Protein AF-A0A4Y8IFX2-F1 (afdb_monomer)

Secondary structure (DSSP, 8-state):
--HHHHHT--SEEEEEEGGGS--TT----EEEEEGGGHHHHHHHHHHHHHHHH-----HHHHHHHHTT-EEEE-

Radius of gyration: 12.83 Å; Cα contacts (8 Å, |Δi|>4): 95; chains: 1; bounding box: 28×33×29 Å

Nearest PDB structures (foldseek):
  7zcc-assembly2_D  TM=3.361E-01  e=9.891E+00  Bacillus subtilis subsp. subtilis str. 168
  8jx6-assembly2_B  TM=2.923E-01  e=8.057E+00  metagenome
  8jx6-assembly1_A  TM=2.472E-01  e=9.237E+00  metagenome

Mean predicted aligned error: 2.9 Å

Foldseek 3Di:
DDPCVVVVDFFKKKKQAPCVDPDPVNDGDIDMDHPVCLVVSLVVVLVCCCPVVVDDPDPVSSVVSSVRIDMDGD

Sequence (74 aa):
MSIEETLNVKGEWLVSNCGDLPSEMGCKLILMSPVDQREDLVTASVQHAIDVHGHENTPELKTQLDGMLKPMTI

pLDDT: mean 94.32, std 6.28, range [70.94, 98.69]

Solvent-accessible surface area (backbone atoms only — not comparable to full-atom values): 4391 Å² total; per-residue (Å²): 130,54,70,36,72,73,70,73,48,73,47,60,26,35,33,44,54,46,57,81,46,98,50,98,82,67,47,68,56,72,49,72,33,49,58,94,41,47,68,58,47,36,51,53,51,47,51,47,40,31,78,76,70,66,45,75,97,42,75,64,54,46,53,53,55,54,71,60,50,38,82,45,81,73

Structure (mmCIF, N/CA/C/O backbone):
data_AF-A0A4Y8IFX2-F1
#
_entry.id   AF-A0A4Y8IFX2-F1
#
loop_
_atom_site.group_PDB
_atom_site.id
_atom_site.type_symbol
_atom_site.label_atom_id
_atom_site.label_alt_id
_atom_site.label_comp_id
_atom_site.label_asym_id
_atom_site.label_entity_id
_atom_site.label_seq_id
_atom_site.pdbx_PDB_ins_code
_atom_site.Cartn_x
_atom_site.Cartn_y
_atom_site.Cartn_z
_atom_site.occupancy
_atom_site.B_iso_or_equiv
_atom_site.auth_seq_id
_atom_site.auth_comp_id
_atom_site.auth_asym_id
_atom_site.auth_atom_id
_atom_site.pdbx_PDB_model_num
ATOM 1 N N . MET A 1 1 ? 13.283 -19.535 1.563 1.00 72.19 1 MET A N 1
ATOM 2 C CA . MET A 1 1 ? 13.123 -18.855 0.268 1.00 72.19 1 MET A CA 1
ATOM 3 C C . MET A 1 1 ? 12.977 -17.379 0.555 1.00 72.19 1 MET A C 1
ATOM 5 O O . MET A 1 1 ? 12.274 -17.041 1.507 1.00 72.19 1 MET A O 1
ATOM 9 N N . SER A 1 2 ? 13.692 -16.531 -0.175 1.00 88.06 2 SER A N 1
ATOM 10 C CA . SER A 1 2 ? 13.521 -15.079 -0.094 1.00 88.06 2 SER A CA 1
ATOM 11 C C . SER A 1 2 ? 12.193 -14.659 -0.743 1.00 88.06 2 SER A C 1
ATOM 13 O O . SER A 1 2 ? 11.539 -15.451 -1.431 1.00 88.06 2 SER A O 1
ATOM 15 N N . ILE A 1 3 ? 11.770 -13.413 -0.514 1.00 87.75 3 ILE A N 1
ATOM 16 C CA . ILE A 1 3 ? 10.606 -12.835 -1.207 1.00 87.75 3 ILE A CA 1
ATOM 17 C C . ILE A 1 3 ? 10.856 -12.801 -2.723 1.00 87.75 3 ILE A C 1
ATOM 19 O O . ILE A 1 3 ? 9.967 -13.176 -3.484 1.00 87.75 3 ILE A O 1
ATOM 23 N N . GLU A 1 4 ? 12.080 -12.453 -3.135 1.00 93.06 4 GLU A N 1
ATOM 24 C CA . GLU A 1 4 ? 12.555 -12.490 -4.526 1.00 93.06 4 GLU A CA 1
ATOM 25 C C . GLU A 1 4 ? 12.280 -13.855 -5.178 1.00 93.06 4 GLU A C 1
ATOM 27 O O . GLU A 1 4 ? 11.623 -13.934 -6.213 1.00 93.06 4 GLU A O 1
ATOM 32 N N . GLU A 1 5 ? 12.712 -14.944 -4.532 1.00 93.69 5 GLU A N 1
ATOM 33 C CA . GLU A 1 5 ? 12.535 -16.314 -5.031 1.00 93.69 5 GLU A CA 1
ATOM 34 C C . GLU A 1 5 ? 11.068 -16.758 -5.025 1.00 93.69 5 GLU A C 1
ATOM 36 O O . GLU A 1 5 ? 10.625 -17.464 -5.927 1.00 93.69 5 GLU A O 1
ATOM 41 N N . THR A 1 6 ? 10.311 -16.362 -3.999 1.00 94.69 6 THR A N 1
ATOM 42 C CA . THR A 1 6 ? 8.926 -16.817 -3.801 1.00 94.69 6 THR A CA 1
ATOM 43 C C . THR A 1 6 ? 7.970 -16.173 -4.799 1.00 94.69 6 THR A C 1
ATOM 45 O O . THR A 1 6 ? 7.064 -16.835 -5.300 1.00 94.69 6 THR A O 1
ATOM 48 N N . LEU A 1 7 ? 8.155 -14.880 -5.071 1.00 92.19 7 LEU A N 1
ATOM 49 C CA . LEU A 1 7 ? 7.273 -14.103 -5.942 1.00 92.19 7 LEU A CA 1
ATOM 50 C C . LEU A 1 7 ? 7.846 -13.920 -7.354 1.00 92.19 7 LEU A C 1
ATOM 52 O O . LEU A 1 7 ? 7.137 -13.428 -8.227 1.00 92.19 7 LEU A O 1
ATOM 56 N N . ASN A 1 8 ? 9.100 -14.328 -7.589 1.00 94.00 8 ASN A N 1
ATOM 57 C CA . ASN A 1 8 ? 9.841 -14.076 -8.826 1.00 94.00 8 ASN A CA 1
ATOM 58 C C . ASN A 1 8 ? 9.845 -12.580 -9.197 1.00 94.00 8 ASN A C 1
ATOM 60 O O . ASN A 1 8 ? 9.526 -12.191 -10.322 1.00 94.00 8 ASN A O 1
ATOM 64 N N . VAL A 1 9 ? 10.179 -11.740 -8.217 1.00 92.44 9 VAL A N 1
ATOM 65 C CA . VAL A 1 9 ? 10.214 -10.275 -8.335 1.00 92.44 9 VAL A CA 1
ATOM 66 C C . VAL A 1 9 ? 11.612 -9.752 -8.055 1.00 92.44 9 VAL A C 1
ATOM 68 O O . VAL A 1 9 ? 12.315 -10.335 -7.241 1.00 92.44 9 VAL A O 1
ATOM 71 N N . LYS A 1 10 ? 11.999 -8.652 -8.706 1.00 95.50 10 LYS A N 1
ATOM 72 C CA . LYS A 1 10 ? 13.258 -7.929 -8.469 1.00 95.50 10 LYS A CA 1
ATOM 73 C C . LYS A 1 10 ? 13.053 -6.425 -8.660 1.00 95.50 10 LYS A C 1
ATOM 75 O O . LYS A 1 10 ? 12.113 -6.028 -9.351 1.00 95.50 10 LYS A O 1
ATOM 80 N N . GLY A 1 11 ? 13.943 -5.601 -8.119 1.00 96.12 11 GLY A N 1
ATOM 81 C CA . GLY A 1 11 ? 14.025 -4.163 -8.381 1.00 96.12 11 GLY A CA 1
ATOM 82 C C . GLY A 1 11 ? 13.708 -3.290 -7.170 1.00 96.12 11 GLY A C 1
ATOM 83 O O . GLY A 1 11 ? 13.893 -3.691 -6.022 1.00 96.12 11 GLY A O 1
ATOM 84 N N . GLU A 1 12 ? 13.254 -2.065 -7.434 1.00 98.06 12 GLU A N 1
ATOM 85 C CA . GLU A 1 12 ? 12.873 -1.103 -6.399 1.00 98.06 12 GLU A CA 1
ATOM 86 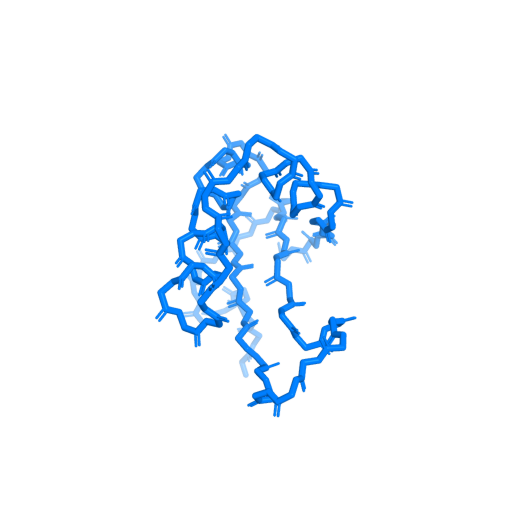C C . GLU A 1 12 ? 11.375 -1.191 -6.101 1.00 98.06 12 GLU A C 1
ATOM 88 O O . GLU A 1 12 ? 10.527 -1.118 -6.994 1.00 98.06 12 GLU A O 1
ATOM 93 N N . TRP A 1 13 ? 11.063 -1.322 -4.819 1.00 98.00 13 TRP A N 1
ATOM 94 C CA . TRP A 1 13 ? 9.722 -1.513 -4.292 1.00 98.00 13 TRP A CA 1
ATOM 95 C C . TRP A 1 13 ? 9.419 -0.478 -3.214 1.00 98.00 13 TRP A C 1
ATOM 97 O O . TRP A 1 13 ? 10.312 0.052 -2.550 1.00 98.00 13 TRP A O 1
ATOM 107 N N . LEU A 1 14 ? 8.134 -0.213 -3.022 1.00 98.44 14 LEU A N 1
ATOM 108 C CA . LEU A 1 14 ? 7.597 0.535 -1.898 1.00 98.44 14 LEU A CA 1
ATOM 109 C C . LEU A 1 14 ? 6.815 -0.411 -0.999 1.00 98.44 14 LEU A C 1
ATOM 111 O O . LEU A 1 14 ? 6.170 -1.349 -1.467 1.00 98.44 14 LEU A O 1
ATOM 115 N N . VAL A 1 15 ? 6.868 -0.144 0.300 1.00 98.00 15 VAL A N 1
ATOM 116 C CA . VAL A 1 15 ? 6.230 -0.958 1.328 1.00 98.00 15 VAL A CA 1
ATOM 117 C C . VAL A 1 15 ? 5.387 -0.071 2.230 1.00 98.00 15 VAL A C 1
ATOM 119 O O . VAL A 1 15 ? 5.885 0.885 2.823 1.00 98.00 15 VAL A O 1
ATOM 122 N N . SER A 1 16 ? 4.118 -0.436 2.369 1.00 97.75 16 SER A N 1
ATOM 123 C CA . SER A 1 16 ? 3.217 0.035 3.415 1.00 97.75 16 SER A CA 1
ATOM 124 C C . SER A 1 16 ? 3.113 -1.064 4.470 1.00 97.75 16 SER A C 1
ATOM 126 O O . SER A 1 16 ? 2.553 -2.133 4.225 1.00 97.75 16 SER A O 1
ATOM 128 N N . ASN A 1 17 ? 3.724 -0.837 5.631 1.00 96.62 17 ASN A N 1
ATOM 129 C CA . ASN A 1 17 ? 3.744 -1.794 6.732 1.00 96.62 17 ASN A CA 1
ATOM 130 C C . ASN A 1 17 ? 2.859 -1.284 7.871 1.00 96.62 17 ASN A C 1
ATOM 132 O O . ASN A 1 17 ? 3.263 -0.409 8.639 1.00 96.62 17 ASN A O 1
ATOM 136 N N . CYS A 1 18 ? 1.667 -1.861 8.016 1.00 94.12 18 CYS A N 1
ATOM 137 C 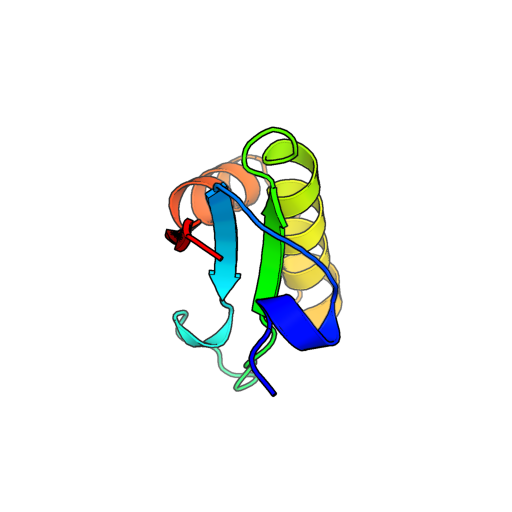CA . CYS A 1 18 ? 0.733 -1.478 9.075 1.00 94.12 18 CYS A CA 1
ATOM 138 C C . CYS A 1 18 ? 1.285 -1.756 10.482 1.00 94.12 18 CYS A C 1
ATOM 140 O O . CYS A 1 18 ? 0.858 -1.109 11.432 1.00 94.12 18 CYS A O 1
ATOM 142 N N . GLY A 1 19 ? 2.254 -2.669 10.622 1.00 92.50 19 GLY A N 1
ATOM 143 C CA . GLY A 1 19 ? 2.895 -2.965 11.905 1.00 92.50 19 GLY A CA 1
ATOM 144 C C . GLY A 1 19 ? 3.801 -1.849 12.432 1.00 92.50 19 GLY A C 1
ATOM 145 O O . GLY A 1 19 ? 4.164 -1.879 13.605 1.00 92.50 19 GLY A O 1
ATOM 146 N N . ASP A 1 20 ? 4.157 -0.868 11.596 1.00 89.56 20 ASP A N 1
ATOM 147 C CA . ASP A 1 20 ? 4.937 0.303 12.016 1.00 89.56 20 ASP A CA 1
ATOM 148 C C . ASP A 1 20 ? 4.063 1.404 12.646 1.00 89.56 20 ASP A C 1
ATOM 150 O O . ASP A 1 20 ? 4.587 2.376 13.193 1.00 89.56 20 ASP A O 1
ATOM 154 N N . LEU A 1 21 ? 2.737 1.265 12.567 1.00 83.19 21 LEU A N 1
ATOM 155 C CA . LEU A 1 21 ? 1.768 2.212 13.102 1.00 83.19 21 LEU A CA 1
ATOM 156 C C . LEU A 1 21 ? 1.253 1.773 14.478 1.00 83.19 21 LEU A C 1
ATOM 158 O O . LEU A 1 21 ? 1.025 0.581 14.700 1.00 83.19 21 LEU A O 1
ATOM 162 N N . PRO A 1 22 ? 0.990 2.717 15.400 1.00 74.06 22 PRO A N 1
ATOM 163 C CA . PRO A 1 22 ? 0.224 2.409 16.597 1.00 74.06 22 PRO A CA 1
ATOM 164 C C . PRO A 1 22 ? -1.183 1.965 16.176 1.00 74.06 22 PRO A C 1
ATOM 166 O O . PRO A 1 22 ? -1.951 2.746 15.623 1.00 74.06 22 PRO A O 1
ATOM 169 N N . SER A 1 23 ? -1.503 0.694 16.412 1.00 71.50 23 SER A N 1
ATOM 170 C CA . SER A 1 23 ? -2.781 0.092 16.032 1.00 71.50 23 SER A CA 1
ATOM 171 C C . SER A 1 23 ? -3.394 -0.624 17.228 1.00 71.50 23 SER A C 1
ATOM 173 O O . SER A 1 23 ? -2.789 -1.547 17.775 1.00 71.50 23 SER A O 1
ATOM 175 N N . GLU A 1 24 ? -4.619 -0.246 17.599 1.00 70.94 24 GLU A N 1
ATOM 176 C CA . GLU A 1 24 ? -5.420 -0.978 18.594 1.00 70.94 24 GLU A CA 1
ATOM 177 C C . GLU A 1 24 ? -5.766 -2.397 18.109 1.00 7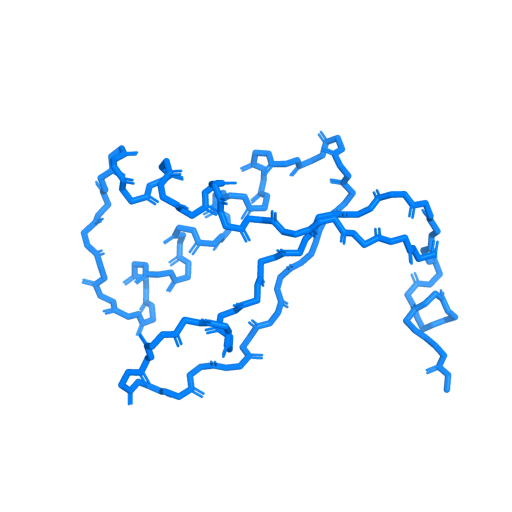0.94 24 GLU A C 1
ATOM 179 O O . GLU A 1 24 ? -5.889 -3.323 18.907 1.00 70.94 24 GLU A O 1
ATOM 184 N N . MET A 1 25 ? -5.836 -2.582 16.786 1.00 81.50 25 MET A N 1
ATOM 185 C CA . MET A 1 25 ? -6.132 -3.855 16.120 1.00 81.50 25 MET A CA 1
ATOM 186 C C . MET A 1 25 ? -4.910 -4.781 16.011 1.00 81.50 25 MET A C 1
ATOM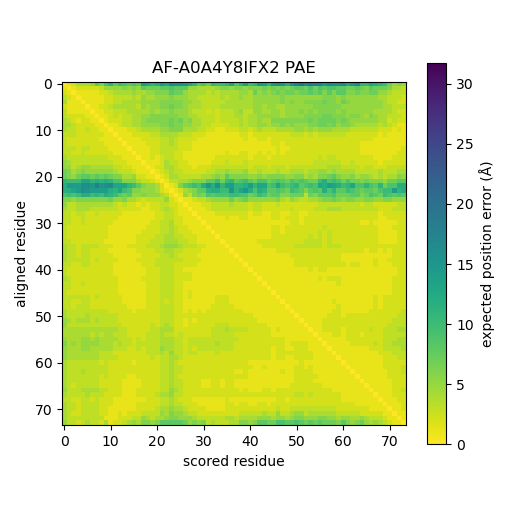 188 O O . MET A 1 25 ? -5.043 -5.926 15.578 1.00 81.50 25 MET A O 1
ATOM 192 N N . GLY A 1 26 ? -3.707 -4.303 16.358 1.00 88.44 26 GLY A N 1
ATOM 193 C CA . GLY A 1 26 ? -2.469 -5.079 16.247 1.00 88.44 26 GLY A CA 1
ATOM 194 C C . GLY A 1 26 ? -2.158 -5.538 14.817 1.00 88.44 26 GLY A C 1
ATOM 195 O O . GLY A 1 26 ? -1.589 -6.617 14.631 1.00 88.44 26 GLY A O 1
ATOM 196 N N . CYS A 1 27 ? -2.565 -4.756 13.808 1.00 93.12 27 CYS A N 1
ATOM 197 C CA . CYS A 1 27 ? -2.401 -5.129 12.406 1.00 93.12 27 CYS A CA 1
ATOM 198 C C . CYS A 1 27 ? -0.918 -5.249 12.031 1.00 93.12 27 CYS A C 1
ATOM 200 O O . CYS A 1 27 ? -0.108 -4.381 12.339 1.00 93.12 27 CYS A O 1
ATOM 202 N N . LYS A 1 28 ? -0.572 -6.335 11.336 1.00 94.50 28 LYS A N 1
ATOM 203 C CA . LYS A 1 28 ? 0.781 -6.615 10.824 1.00 94.50 28 LYS A CA 1
ATOM 204 C C . LYS A 1 28 ? 0.790 -6.820 9.311 1.00 94.50 28 LYS A C 1
ATOM 206 O O . LYS A 1 28 ? 1.701 -7.448 8.779 1.00 94.50 28 LYS A O 1
ATOM 211 N N . LEU A 1 29 ? -0.267 -6.369 8.633 1.00 96.19 29 LEU A N 1
ATOM 212 C CA . LEU A 1 29 ? -0.370 -6.476 7.187 1.00 96.19 29 LEU A CA 1
ATOM 213 C C . LEU A 1 29 ? 0.745 -5.653 6.535 1.00 96.19 29 LEU A C 1
ATOM 215 O O . LEU A 1 29 ? 1.016 -4.521 6.937 1.00 96.19 29 LEU A O 1
ATOM 219 N N . ILE A 1 30 ? 1.372 -6.245 5.525 1.00 96.69 30 ILE A N 1
ATOM 220 C CA . ILE A 1 30 ? 2.377 -5.599 4.691 1.00 96.69 30 ILE A CA 1
ATOM 221 C C . ILE A 1 30 ? 1.832 -5.596 3.269 1.00 96.69 30 ILE A C 1
ATOM 223 O O . ILE A 1 30 ? 1.528 -6.652 2.715 1.00 96.69 30 ILE A O 1
ATOM 227 N N . LEU A 1 31 ? 1.710 -4.406 2.694 1.00 97.44 31 LEU A N 1
ATOM 228 C CA . LEU A 1 31 ? 1.368 -4.181 1.295 1.00 97.44 31 LEU A CA 1
ATOM 229 C C . LEU A 1 31 ? 2.627 -3.675 0.591 1.00 97.44 31 LEU A C 1
ATOM 231 O O . LEU A 1 31 ? 3.362 -2.856 1.145 1.00 97.44 31 LEU A O 1
ATOM 235 N N . MET A 1 32 ? 2.889 -4.154 -0.619 1.00 97.38 32 MET A N 1
ATOM 236 C CA . MET A 1 32 ? 4.048 -3.725 -1.397 1.00 97.38 32 MET A CA 1
ATOM 237 C C . MET A 1 32 ? 3.713 -3.640 -2.881 1.00 97.38 32 MET A C 1
ATOM 239 O O . MET A 1 32 ? 2.895 -4.412 -3.378 1.00 97.38 32 MET A O 1
ATOM 243 N N . SER A 1 33 ? 4.363 -2.714 -3.574 1.00 97.88 33 SER A N 1
ATOM 244 C CA . SER A 1 33 ? 4.280 -2.553 -5.026 1.00 97.88 33 SER A CA 1
ATOM 245 C C . SER A 1 33 ? 5.640 -2.130 -5.580 1.00 97.88 33 SER A C 1
ATOM 247 O O . SER A 1 33 ? 6.456 -1.582 -4.831 1.00 97.88 33 SER A O 1
ATOM 249 N N . PRO A 1 34 ? 5.891 -2.304 -6.885 1.00 97.50 34 PRO A N 1
ATOM 250 C CA . PRO A 1 34 ? 6.975 -1.592 -7.548 1.00 97.50 34 PRO A CA 1
ATOM 251 C C . PRO A 1 34 ? 6.816 -0.069 -7.385 1.00 97.50 34 PRO A C 1
ATOM 253 O O . PRO A 1 34 ? 5.701 0.434 -7.191 1.00 97.50 34 PRO A O 1
ATOM 256 N N . VAL A 1 35 ? 7.925 0.674 -7.457 1.00 98.06 35 VAL A N 1
ATOM 257 C CA . VAL A 1 35 ? 7.933 2.144 -7.279 1.00 98.06 35 VAL A CA 1
ATOM 258 C C . VAL A 1 35 ? 7.030 2.871 -8.286 1.00 98.06 35 VAL A C 1
ATOM 260 O O . VAL A 1 35 ? 6.408 3.874 -7.935 1.00 98.06 35 VAL A O 1
ATOM 263 N N . ASP A 1 36 ? 6.915 2.366 -9.515 1.00 97.88 36 ASP A N 1
ATOM 264 C CA . ASP A 1 36 ? 6.078 2.957 -10.569 1.00 97.88 36 ASP A CA 1
ATOM 265 C C . ASP A 1 36 ? 4.565 2.765 -10.343 1.00 97.88 36 ASP A C 1
ATOM 267 O O . ASP A 1 36 ? 3.765 3.432 -10.995 1.00 97.88 36 ASP A O 1
ATOM 271 N N . GLN A 1 37 ? 4.170 1.941 -9.367 1.00 98.38 37 GLN A N 1
ATOM 272 C CA . GLN A 1 37 ? 2.781 1.718 -8.940 1.00 98.38 37 GLN A CA 1
ATOM 273 C C . GLN A 1 37 ? 2.480 2.322 -7.560 1.00 98.38 37 GLN A C 1
ATOM 275 O O . GLN A 1 37 ? 1.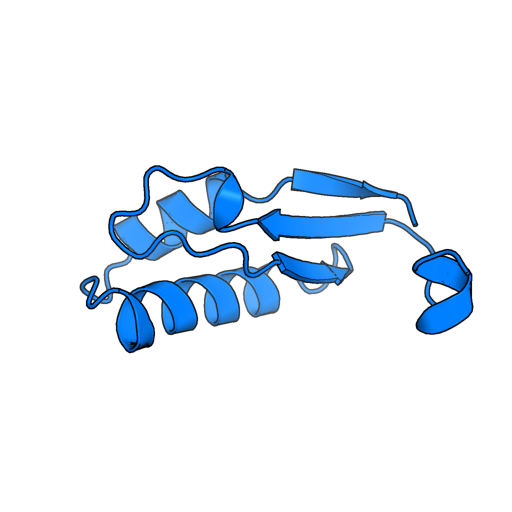607 1.855 -6.827 1.00 98.38 37 GLN A O 1
ATOM 280 N N . ARG A 1 38 ? 3.198 3.385 -7.178 1.00 98.44 38 ARG A N 1
ATOM 281 C CA . ARG A 1 38 ? 3.009 4.066 -5.888 1.00 98.44 38 ARG A CA 1
ATOM 282 C C . ARG A 1 38 ? 1.547 4.428 -5.607 1.00 98.44 38 ARG A C 1
ATOM 284 O O . ARG A 1 38 ? 1.073 4.206 -4.497 1.00 98.44 38 ARG A O 1
ATOM 291 N N . GLU A 1 39 ? 0.830 4.974 -6.589 1.00 98.44 39 GLU A N 1
ATOM 292 C CA . GLU A 1 39 ? -0.566 5.397 -6.405 1.00 98.44 39 GLU A CA 1
ATOM 293 C C . GLU A 1 39 ? -1.504 4.224 -6.083 1.00 98.44 39 GLU A C 1
ATOM 295 O O . GLU A 1 39 ? -2.413 4.376 -5.256 1.00 98.44 39 GLU A O 1
ATOM 300 N N . ASP A 1 40 ? -1.250 3.050 -6.663 1.00 98.69 40 ASP A N 1
ATOM 301 C CA . ASP A 1 40 ? -2.012 1.830 -6.394 1.00 98.69 40 ASP A CA 1
ATOM 302 C C . ASP A 1 40 ? -1.771 1.348 -4.958 1.00 98.69 40 ASP A C 1
ATOM 304 O O . ASP A 1 40 ? -2.720 1.036 -4.235 1.00 98.69 40 ASP A O 1
ATOM 308 N N . LEU A 1 41 ? -0.516 1.376 -4.494 1.00 98.62 41 LEU A N 1
ATOM 309 C CA . LEU A 1 41 ? -0.167 1.020 -3.116 1.00 98.62 41 LEU A CA 1
ATOM 310 C C . LEU A 1 41 ? -0.782 1.976 -2.088 1.00 98.62 41 LEU A C 1
ATOM 312 O O . LEU A 1 41 ? -1.288 1.530 -1.052 1.00 98.62 41 LEU A O 1
ATOM 316 N N . VAL A 1 42 ? -0.766 3.282 -2.365 1.00 98.44 42 VAL A N 1
ATOM 317 C CA . VAL A 1 42 ? -1.428 4.285 -1.516 1.00 98.44 42 VAL A CA 1
ATOM 318 C C . VAL A 1 42 ? -2.922 4.005 -1.445 1.00 98.44 42 VAL A C 1
ATOM 320 O O . VAL A 1 42 ? -3.488 3.961 -0.355 1.00 98.44 42 VAL A O 1
ATOM 323 N N . THR A 1 43 ? -3.560 3.776 -2.592 1.00 98.44 43 THR A N 1
ATOM 324 C CA . THR A 1 43 ? -4.999 3.502 -2.666 1.00 98.44 43 THR A CA 1
ATOM 325 C C . THR A 1 43 ? -5.361 2.240 -1.882 1.00 98.44 43 THR A C 1
ATOM 327 O O . THR A 1 43 ? -6.284 2.273 -1.070 1.00 98.44 43 THR A O 1
ATOM 330 N N . ALA A 1 44 ? -4.590 1.159 -2.032 1.00 98.56 44 ALA A N 1
ATOM 331 C CA . ALA A 1 44 ? -4.786 -0.071 -1.266 1.00 98.56 44 ALA A CA 1
ATOM 332 C C . ALA A 1 44 ? -4.598 0.139 0.248 1.00 98.56 44 ALA A C 1
ATOM 334 O O . ALA A 1 44 ? -5.367 -0.391 1.051 1.00 98.56 44 ALA A O 1
ATOM 335 N N . SER A 1 45 ? -3.608 0.944 0.646 1.00 97.88 45 SER A N 1
ATOM 336 C CA . SER A 1 45 ? -3.353 1.270 2.055 1.00 97.88 45 SER A CA 1
ATOM 337 C C . SER A 1 45 ? -4.495 2.083 2.670 1.00 97.88 45 SER A C 1
ATOM 339 O O . SER A 1 45 ? -4.936 1.779 3.777 1.00 97.88 45 SER A O 1
ATOM 341 N N . VAL A 1 46 ? -5.007 3.082 1.942 1.00 98.06 46 VAL A N 1
ATOM 342 C CA . VAL A 1 46 ? -6.170 3.886 2.353 1.00 98.06 46 VAL A CA 1
ATOM 343 C C . VAL A 1 46 ? -7.402 2.999 2.497 1.00 98.06 46 VAL A C 1
ATOM 345 O O . VAL A 1 46 ? -8.078 3.062 3.520 1.00 98.06 46 VAL A O 1
ATOM 348 N N . GLN A 1 47 ? -7.661 2.127 1.521 1.00 98.38 47 GLN A N 1
ATOM 349 C CA . GLN A 1 47 ? -8.811 1.229 1.573 1.00 98.38 47 GLN A CA 1
ATOM 350 C C . GLN A 1 47 ? -8.727 0.272 2.770 1.00 98.38 47 GLN A C 1
ATOM 352 O O . GLN A 1 47 ? -9.717 0.076 3.468 1.00 98.38 47 GLN A O 1
ATOM 357 N N . HIS A 1 48 ? -7.536 -0.252 3.081 1.00 97.12 48 HIS A N 1
ATOM 358 C CA . HIS A 1 48 ? -7.326 -1.052 4.289 1.00 97.12 48 HIS A CA 1
ATOM 359 C C . HIS A 1 48 ? -7.606 -0.254 5.573 1.00 97.12 48 HIS A C 1
ATOM 361 O O . HIS A 1 48 ? -8.275 -0.758 6.477 1.00 97.12 48 HIS A O 1
ATOM 367 N N . ALA A 1 49 ? -7.119 0.986 5.659 1.00 95.62 49 ALA A N 1
ATOM 368 C CA . ALA A 1 49 ? -7.355 1.857 6.808 1.00 95.62 49 ALA A CA 1
ATOM 369 C C . ALA A 1 49 ? -8.854 2.151 7.016 1.00 95.62 49 ALA A C 1
ATOM 371 O O . ALA A 1 49 ? -9.324 2.151 8.153 1.00 95.62 49 ALA A O 1
ATOM 372 N N . ILE A 1 50 ? -9.614 2.344 5.937 1.00 96.44 50 ILE A N 1
ATOM 373 C CA . ILE A 1 50 ? -11.063 2.577 5.996 1.00 96.44 50 ILE A CA 1
ATOM 374 C C . ILE A 1 50 ? -11.802 1.297 6.400 1.00 96.44 50 ILE A C 1
ATOM 376 O O . ILE A 1 50 ? -12.521 1.286 7.395 1.00 96.44 50 ILE A O 1
ATOM 380 N N . ASP A 1 51 ? -11.607 0.203 5.666 1.00 96.94 51 ASP A N 1
ATOM 381 C CA . ASP A 1 51 ? -12.457 -0.985 5.806 1.00 96.94 51 ASP A CA 1
ATOM 382 C C . ASP A 1 51 ? -12.150 -1.804 7.063 1.00 96.94 51 ASP A C 1
ATOM 384 O O . ASP A 1 51 ? -13.045 -2.438 7.623 1.00 96.94 51 ASP A O 1
ATOM 388 N N . VAL A 1 52 ? -10.887 -1.821 7.505 1.00 95.12 52 VAL A N 1
ATOM 389 C CA . VAL A 1 52 ? -10.443 -2.652 8.638 1.00 95.12 52 VAL A CA 1
ATOM 390 C C . VAL A 1 52 ? -10.324 -1.852 9.931 1.00 95.12 52 VAL A C 1
ATOM 392 O O . VAL A 1 52 ? -10.595 -2.396 11.000 1.00 95.12 52 VAL A O 1
ATOM 395 N N . HIS A 1 53 ? -9.938 -0.574 9.852 1.00 93.06 53 HIS A N 1
ATOM 396 C CA . HIS A 1 53 ? -9.732 0.279 11.033 1.00 93.06 53 HIS A CA 1
ATOM 397 C C . HIS A 1 53 ? -10.785 1.385 11.173 1.00 93.06 53 HIS A C 1
ATOM 399 O O . HIS A 1 53 ? -10.779 2.098 12.172 1.00 93.06 53 HIS A O 1
ATOM 405 N N . GLY A 1 54 ? -11.708 1.524 10.215 1.00 93.81 54 GLY A N 1
ATOM 406 C CA . GLY A 1 54 ? -12.818 2.475 10.299 1.00 93.81 54 GLY A CA 1
ATOM 407 C C . GLY A 1 54 ? -12.408 3.939 10.143 1.00 93.81 54 GLY A C 1
ATOM 408 O O . GLY A 1 54 ? -13.160 4.819 10.562 1.00 93.81 54 GLY A O 1
ATOM 409 N N . HIS A 1 55 ? -11.227 4.224 9.584 1.00 94.38 55 HIS A N 1
ATOM 410 C CA . HIS A 1 55 ? -10.815 5.603 9.326 1.00 94.38 55 HIS A CA 1
ATOM 411 C C . HIS A 1 55 ? -11.718 6.274 8.284 1.00 94.38 55 HIS A C 1
ATOM 413 O O . HIS A 1 55 ? -12.214 5.638 7.355 1.00 94.38 55 HIS A O 1
ATOM 419 N N . GLU A 1 56 ? -11.900 7.588 8.410 1.00 96.81 56 GLU A N 1
ATOM 420 C CA . GLU A 1 56 ? -12.630 8.367 7.412 1.00 96.81 56 GLU A CA 1
ATOM 421 C C . GLU A 1 56 ? -11.817 8.519 6.121 1.00 96.81 56 GLU A C 1
ATOM 423 O O . GLU A 1 56 ? -10.609 8.760 6.147 1.00 96.81 56 GLU A O 1
ATOM 428 N N . ASN A 1 57 ? -12.492 8.424 4.973 1.00 97.25 57 ASN A N 1
ATOM 429 C CA . ASN A 1 57 ? -11.867 8.620 3.668 1.00 97.25 57 ASN A CA 1
ATOM 430 C C . ASN A 1 57 ? -11.625 10.111 3.399 1.00 97.25 57 ASN A C 1
ATOM 432 O O . ASN A 1 57 ? -12.487 10.800 2.848 1.00 97.25 57 ASN A O 1
ATOM 436 N N . THR A 1 58 ? -10.453 10.605 3.795 1.00 97.75 58 THR A N 1
ATOM 437 C CA . THR A 1 58 ? -10.063 12.008 3.626 1.00 97.75 58 THR A CA 1
ATOM 438 C C . THR A 1 58 ? -8.781 12.158 2.794 1.00 97.75 58 THR A C 1
ATOM 440 O O . THR A 1 58 ? -7.919 11.269 2.792 1.00 97.75 58 THR A O 1
ATOM 443 N N . PRO A 1 59 ? -8.600 13.288 2.082 1.00 97.44 59 PRO A N 1
ATOM 444 C CA . PRO A 1 59 ? -7.340 13.599 1.401 1.00 97.44 59 PRO A CA 1
ATOM 445 C C . PRO A 1 59 ? -6.128 13.603 2.345 1.00 97.44 59 PRO A C 1
ATOM 447 O O . PRO A 1 59 ? -5.021 13.227 1.948 1.00 97.44 59 PRO A O 1
ATOM 450 N N . GLU A 1 60 ? -6.332 13.998 3.600 1.00 97.75 60 GLU A N 1
ATOM 451 C CA . GLU A 1 60 ? -5.313 14.006 4.645 1.00 97.75 60 GLU A CA 1
ATOM 452 C C . GLU A 1 60 ? -4.863 12.584 4.987 1.00 97.75 60 GLU A C 1
ATOM 454 O O . GLU A 1 60 ?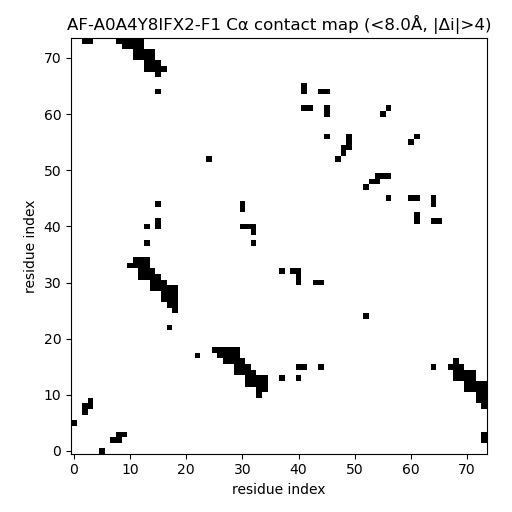 -3.658 12.345 5.049 1.00 97.75 60 GLU A O 1
ATOM 459 N N . LEU A 1 61 ? -5.795 11.628 5.121 1.00 96.25 61 LEU A N 1
ATOM 460 C CA . LEU A 1 61 ? -5.466 10.214 5.336 1.00 96.25 61 LEU A CA 1
ATOM 461 C C . LEU A 1 61 ? -4.611 9.672 4.185 1.00 96.25 61 LEU A C 1
ATOM 463 O O . LEU A 1 61 ? -3.582 9.036 4.417 1.00 96.25 61 LEU A O 1
ATOM 467 N N . LYS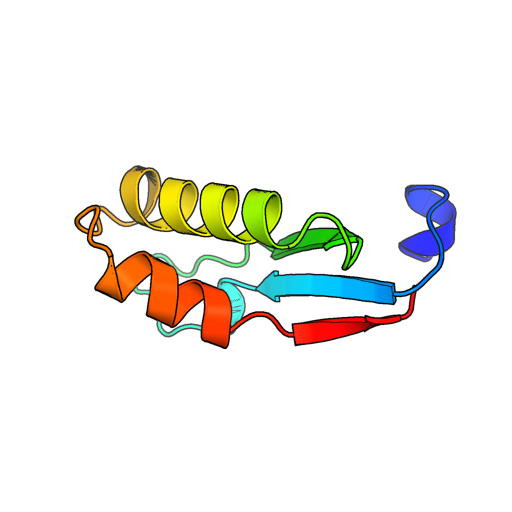 A 1 62 ? -5.002 9.967 2.938 1.00 97.38 62 LYS A N 1
ATOM 468 C CA . LYS A 1 62 ? -4.230 9.574 1.751 1.00 97.38 62 LYS A CA 1
ATOM 469 C C . LYS A 1 62 ? -2.810 10.142 1.789 1.00 97.38 62 LYS A C 1
ATOM 471 O O . LYS A 1 62 ? -1.853 9.411 1.556 1.00 97.38 62 LYS A O 1
ATOM 476 N N . THR A 1 63 ? -2.677 11.428 2.106 1.00 98.00 63 THR A N 1
ATOM 477 C CA . THR A 1 63 ? -1.380 12.120 2.179 1.00 98.00 63 THR A CA 1
ATOM 478 C C . THR A 1 63 ? -0.497 11.551 3.290 1.00 98.00 63 THR A C 1
ATOM 480 O O . THR A 1 63 ? 0.698 11.345 3.087 1.00 98.00 63 THR A O 1
ATOM 483 N N . GLN A 1 64 ? -1.080 11.259 4.454 1.00 95.94 64 GLN A N 1
ATOM 484 C CA . GLN A 1 64 ? -0.369 10.638 5.569 1.00 95.94 64 GLN A CA 1
ATOM 485 C C . GLN A 1 64 ? 0.165 9.258 5.181 1.00 95.94 64 GLN A C 1
ATOM 487 O O . GLN A 1 64 ? 1.357 9.013 5.336 1.00 95.94 64 GLN A O 1
ATOM 492 N N . LEU A 1 65 ? -0.682 8.384 4.628 1.00 96.50 65 LEU A N 1
ATOM 493 C CA . LEU A 1 65 ? -0.281 7.027 4.246 1.00 96.50 65 LEU A CA 1
ATOM 494 C C . LEU A 1 65 ? 0.737 7.011 3.098 1.00 96.50 65 LEU A C 1
ATOM 496 O O . LEU A 1 65 ? 1.657 6.196 3.117 1.00 96.50 65 LEU A O 1
ATOM 500 N N . ASP A 1 66 ? 0.639 7.938 2.145 1.00 97.75 66 ASP A N 1
ATOM 501 C CA . ASP A 1 66 ? 1.649 8.099 1.093 1.00 97.75 66 ASP A CA 1
ATOM 502 C C . ASP A 1 66 ? 3.031 8.496 1.642 1.00 97.75 66 ASP A C 1
ATOM 504 O O . ASP A 1 66 ? 4.063 8.017 1.164 1.00 97.75 66 ASP A O 1
ATOM 508 N N . GLY A 1 67 ? 3.063 9.336 2.681 1.00 97.06 67 GLY A N 1
ATOM 509 C CA . GLY A 1 67 ? 4.294 9.743 3.363 1.00 97.06 67 GLY A CA 1
ATOM 510 C C . GLY A 1 67 ? 4.927 8.652 4.234 1.00 97.06 67 GLY A C 1
ATOM 511 O O . GLY A 1 67 ? 6.061 8.810 4.683 1.00 97.06 67 GLY A O 1
ATOM 512 N N . MET A 1 68 ? 4.215 7.551 4.478 1.00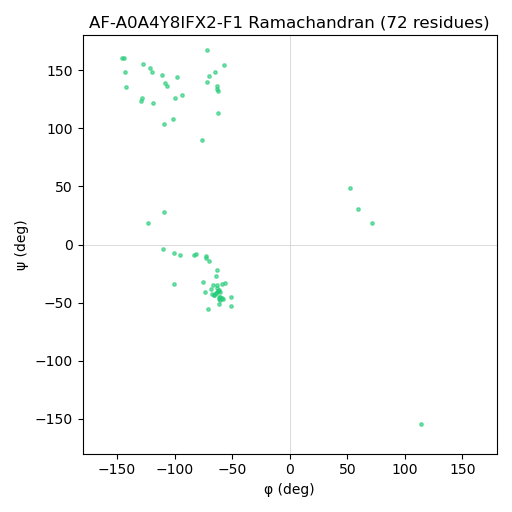 95.38 68 MET A N 1
ATOM 513 C CA . MET A 1 68 ? 4.684 6.435 5.303 1.00 95.38 68 MET A CA 1
ATOM 514 C C . MET A 1 68 ? 5.319 5.295 4.513 1.00 95.38 68 MET A C 1
ATOM 516 O O . MET A 1 68 ? 5.893 4.384 5.118 1.00 95.38 68 MET A O 1
ATOM 520 N N . LEU A 1 69 ? 5.219 5.329 3.183 1.00 97.88 69 LEU A N 1
ATOM 521 C CA . LEU A 1 69 ? 5.788 4.299 2.327 1.00 97.88 69 LEU A CA 1
ATOM 522 C C . LEU A 1 69 ? 7.308 4.246 2.485 1.00 97.88 69 LEU A C 1
ATOM 524 O O . LEU A 1 69 ? 7.999 5.265 2.419 1.00 97.88 69 LEU A O 1
ATOM 528 N N . LYS A 1 70 ? 7.837 3.038 2.667 1.00 97.88 70 LYS A N 1
ATOM 529 C CA . LYS A 1 70 ? 9.275 2.796 2.807 1.00 97.88 70 LYS A CA 1
ATOM 530 C C . LYS A 1 70 ? 9.834 2.155 1.540 1.00 97.88 70 LYS A C 1
ATOM 532 O O . LYS A 1 70 ? 9.213 1.223 1.030 1.00 97.88 70 LYS A O 1
ATOM 537 N N . PRO A 1 71 ? 11.001 2.594 1.045 1.00 97.44 71 PRO A N 1
ATOM 538 C CA . PRO A 1 71 ? 11.669 1.914 -0.052 1.00 97.44 71 PRO A CA 1
ATOM 539 C C . PRO A 1 71 ? 12.221 0.558 0.405 1.00 97.44 71 PRO A C 1
ATOM 541 O O . PRO A 1 71 ? 12.692 0.405 1.534 1.00 97.44 71 PRO A O 1
ATOM 544 N N . MET A 1 72 ? 12.194 -0.416 -0.496 1.00 95.25 72 MET A N 1
ATOM 545 C CA . MET A 1 72 ? 12.799 -1.733 -0.338 1.00 95.25 72 MET A CA 1
ATOM 546 C C . MET A 1 72 ? 13.395 -2.163 -1.677 1.00 95.25 72 MET A C 1
ATOM 548 O O . MET A 1 72 ? 12.758 -2.025 -2.715 1.00 95.25 72 MET A O 1
ATOM 552 N N . THR A 1 73 ? 14.607 -2.704 -1.659 1.00 95.19 73 THR A N 1
ATOM 553 C CA . THR A 1 73 ? 15.188 -3.366 -2.831 1.00 95.19 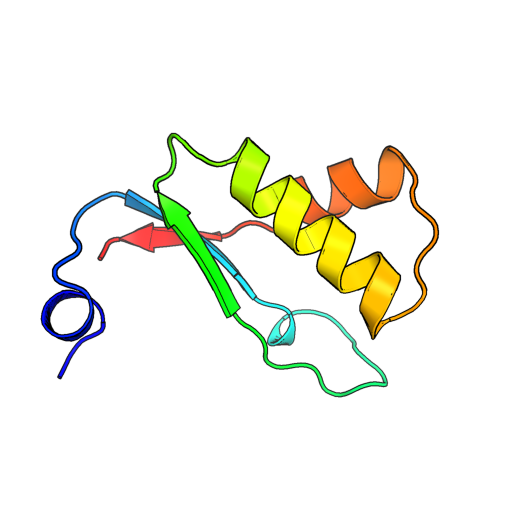73 THR A CA 1
ATOM 554 C C . THR A 1 73 ? 15.008 -4.866 -2.662 1.00 95.19 73 THR A C 1
ATOM 556 O O . THR A 1 73 ? 15.393 -5.405 -1.621 1.00 95.19 73 THR A O 1
ATOM 559 N N . ILE A 1 74 ? 14.399 -5.508 -3.661 1.00 91.25 74 ILE A N 1
ATOM 560 C CA . ILE A 1 74 ? 14.188 -6.960 -3.722 1.00 91.25 74 ILE A CA 1
ATOM 561 C C . ILE A 1 74 ? 15.007 -7.533 -4.872 1.00 91.25 74 ILE A C 1
ATOM 563 O O . ILE A 1 74 ? 15.010 -6.914 -5.962 1.00 91.25 74 ILE A O 1
#